Protein AF-A0A7S1JI11-F1 (afdb_monomer)

Secondary structure (DSSP, 8-state):
------TTHHHH--HHHHHHHHHHHHHTT---HHHHHHHHHHHHSTTGGGG--HHHHHHHHHHHHHTT---HHHHHHHHHHHHHTTGGGG--HHHHHHHHHHHHHTT---HHHHHHHHHHHTSHHHHTS--HHHHHHHHHHHHHTT---HHHHHHHHHHHT--

Sequence (163 aa):
AAATLQPGMLSTFNSQNVANLAWAFATLGIQDGPLMAGLAHRTLQNEFLSTFTPQAVANTAWAFATLGVRDDALMSGIAAHVTQGKQLANFDYQTISNLAWAFAKLGIRHDALMKGIARQAVQPELLHTFYPQTVSMIAWSYATLGLRSFVLMDALAWQTLQE

Nearest PDB structures (foldseek):
  8fni-assembly1_6  TM=8.491E-01  e=1.404E-05  Trypanosoma brucei
  8fni-assembly1_9  TM=7.987E-01  e=3.550E-03  Trypanosoma brucei
  8gzu-assembly1_TF  TM=6.386E-01  e=1.121E-03  Tetrahymena thermophila SB210

Structure (mmCIF, N/CA/C/O backbone):
data_AF-A0A7S1JI11-F1
#
_entry.id   AF-A0A7S1JI11-F1
#
loop_
_atom_site.group_PDB
_atom_site.id
_atom_site.type_symbol
_atom_site.label_atom_id
_atom_site.label_alt_id
_atom_site.label_comp_id
_atom_site.label_asym_id
_atom_site.label_entity_id
_atom_site.label_seq_id
_atom_site.pdbx_PDB_ins_code
_atom_site.Cartn_x
_atom_site.Cartn_y
_atom_site.Cartn_z
_atom_site.occupancy
_atom_site.B_iso_or_equiv
_atom_site.auth_seq_id
_atom_site.auth_comp_id
_atom_site.auth_asym_id
_atom_site.auth_atom_id
_atom_site.pdbx_PDB_model_num
ATOM 1 N N . ALA A 1 1 ? -15.639 -7.270 27.426 1.00 35.41 1 ALA A N 1
ATOM 2 C CA . ALA A 1 1 ? -15.715 -5.803 27.542 1.00 35.41 1 ALA A CA 1
ATOM 3 C C . ALA A 1 1 ? -14.920 -5.217 26.386 1.00 35.41 1 ALA A C 1
ATOM 5 O O . ALA A 1 1 ? -13.700 -5.290 26.412 1.00 35.41 1 ALA A O 1
ATOM 6 N N . ALA A 1 2 ? -15.602 -4.777 25.326 1.00 36.22 2 ALA A N 1
ATOM 7 C CA . ALA A 1 2 ? -14.952 -4.084 24.220 1.00 36.22 2 ALA A CA 1
ATOM 8 C C . ALA A 1 2 ? -14.490 -2.725 24.751 1.00 36.22 2 ALA A C 1
ATOM 10 O O . ALA A 1 2 ? -15.304 -1.968 25.279 1.00 36.22 2 ALA A O 1
ATOM 11 N N . ALA A 1 3 ? -13.186 -2.466 24.708 1.00 40.56 3 ALA A N 1
ATOM 12 C CA . ALA A 1 3 ? -12.632 -1.178 25.078 1.00 40.56 3 ALA A CA 1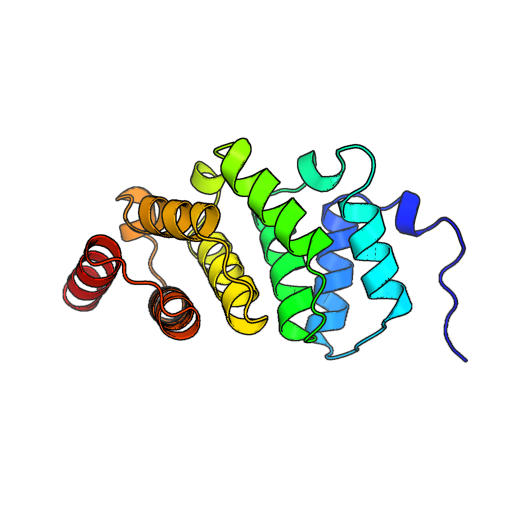
ATOM 13 C C . ALA A 1 3 ? -13.091 -0.159 24.032 1.00 40.56 3 ALA A C 1
ATOM 15 O O . ALA A 1 3 ? -12.489 -0.016 22.973 1.00 40.56 3 ALA A O 1
ATOM 16 N N . THR A 1 4 ? -14.206 0.510 24.310 1.00 42.97 4 THR A N 1
ATOM 17 C CA . THR A 1 4 ? -14.665 1.648 23.526 1.00 42.97 4 THR A CA 1
ATOM 18 C C . THR A 1 4 ? -13.577 2.711 23.614 1.00 42.97 4 THR A C 1
ATOM 20 O O . THR A 1 4 ? -13.367 3.306 24.672 1.00 42.97 4 THR A O 1
ATOM 23 N N . LEU A 1 5 ? -12.839 2.907 22.520 1.00 51.31 5 LEU A N 1
ATOM 24 C CA . LEU A 1 5 ? -11.924 4.033 22.357 1.00 51.31 5 LEU A CA 1
ATOM 25 C C . LEU A 1 5 ? -12.670 5.303 22.782 1.00 51.31 5 LEU A C 1
ATOM 27 O O . LEU A 1 5 ? -13.796 5.528 22.334 1.00 51.31 5 LEU A O 1
ATOM 31 N N . GLN A 1 6 ? -12.078 6.111 23.667 1.00 50.09 6 GLN A N 1
ATOM 32 C CA . GLN A 1 6 ? -12.673 7.392 24.049 1.00 50.09 6 GLN A CA 1
ATOM 33 C C . GLN A 1 6 ? -13.016 8.178 22.770 1.00 50.09 6 GLN A C 1
ATOM 35 O O . GLN A 1 6 ? -12.125 8.347 21.923 1.00 50.09 6 GLN A O 1
ATOM 40 N N . PRO A 1 7 ? -14.268 8.652 22.600 1.00 53.28 7 PRO A N 1
ATOM 41 C CA . PRO A 1 7 ? -14.630 9.471 21.453 1.00 53.28 7 PRO A CA 1
ATOM 42 C C . PRO A 1 7 ? -13.722 10.708 21.439 1.00 53.28 7 PRO A C 1
ATOM 44 O O . PRO A 1 7 ? -13.815 11.554 22.323 1.00 53.28 7 PRO A O 1
ATOM 47 N N . GLY A 1 8 ? -12.790 10.773 20.483 1.00 71.06 8 GLY A N 1
ATOM 48 C CA . GLY A 1 8 ? -11.865 11.901 20.315 1.00 71.06 8 GLY A CA 1
ATOM 49 C C . GLY A 1 8 ? -10.366 11.584 20.401 1.00 71.06 8 GLY A C 1
ATOM 50 O O . GLY A 1 8 ? -9.565 12.408 19.966 1.00 71.06 8 GLY A O 1
ATOM 51 N N . MET A 1 9 ? -9.937 10.405 20.871 1.00 82.50 9 MET A N 1
ATOM 52 C CA . MET A 1 9 ? -8.491 10.108 20.903 1.00 82.50 9 MET A CA 1
ATOM 53 C C . MET A 1 9 ? -7.904 9.946 19.489 1.00 82.50 9 MET A C 1
ATOM 55 O O . MET A 1 9 ? -6.843 10.481 19.195 1.00 82.50 9 MET A O 1
ATOM 59 N N . LEU A 1 10 ? -8.622 9.297 18.566 1.00 86.38 10 LEU A N 1
ATOM 60 C CA . LEU A 1 10 ? -8.157 9.151 17.177 1.00 86.38 10 LEU A CA 1
ATOM 61 C C . LEU A 1 10 ? -7.975 10.497 16.454 1.00 86.38 10 LEU A C 1
ATOM 63 O O . LEU A 1 10 ? -7.129 10.606 15.571 1.00 86.38 10 LEU A O 1
ATOM 67 N N . SER A 1 11 ? -8.724 11.541 16.828 1.00 86.38 11 SER A N 1
ATOM 68 C CA . SER A 1 11 ? -8.562 12.872 16.226 1.00 86.38 11 SER A CA 1
ATOM 69 C C . SER A 1 11 ? -7.298 13.606 16.674 1.00 86.38 11 SER A C 1
ATOM 71 O O . SER A 1 11 ? -6.882 14.536 15.985 1.00 86.38 11 SER A O 1
ATOM 73 N N . THR A 1 12 ? -6.667 13.201 17.781 1.00 88.69 12 THR A N 1
ATOM 74 C CA . THR A 1 12 ? -5.399 13.795 18.241 1.00 88.69 12 THR A CA 1
ATOM 75 C C . THR A 1 12 ? -4.174 13.095 17.660 1.00 88.69 12 THR A C 1
ATOM 77 O O . THR A 1 12 ? -3.061 13.603 17.782 1.00 88.69 12 THR A O 1
ATOM 80 N N . PHE A 1 13 ? -4.359 11.946 17.006 1.00 92.44 13 PHE A N 1
ATOM 81 C CA . PHE A 1 13 ? -3.263 11.179 16.432 1.00 92.44 13 PHE A CA 1
ATOM 82 C C . PHE A 1 13 ? -2.656 11.913 15.237 1.00 92.44 13 PHE A C 1
ATOM 84 O O . PHE A 1 13 ? -3.375 12.421 14.367 1.00 92.44 13 PHE A O 1
ATOM 91 N N . ASN A 1 14 ? -1.322 11.916 15.187 1.00 94.62 14 ASN A N 1
ATOM 92 C CA . ASN A 1 14 ? -0.567 12.252 13.984 1.00 94.62 14 ASN A CA 1
ATOM 93 C C . ASN A 1 14 ? -0.430 11.022 13.061 1.00 94.62 14 ASN A C 1
ATOM 95 O O . ASN A 1 14 ? -0.851 9.913 13.407 1.00 94.62 14 ASN A O 1
ATOM 99 N N . SER A 1 15 ? 0.133 11.222 11.869 1.00 95.06 15 SER A N 1
ATOM 100 C CA . SER A 1 15 ? 0.283 10.176 10.850 1.00 95.06 15 SER A CA 1
ATOM 101 C C . SER A 1 15 ? 1.066 8.959 11.352 1.00 95.06 15 SER A C 1
ATOM 103 O O . SER A 1 15 ? 0.655 7.818 11.135 1.00 95.06 15 SER A O 1
ATOM 105 N N . GLN A 1 16 ? 2.145 9.189 12.105 1.00 95.25 16 GLN A N 1
ATOM 106 C CA . GLN A 1 16 ? 2.942 8.120 12.706 1.00 95.25 16 GLN A CA 1
ATOM 107 C C . GLN A 1 16 ? 2.145 7.326 13.749 1.00 95.25 16 GLN A C 1
ATOM 109 O O . GLN A 1 16 ? 2.262 6.104 13.800 1.00 95.25 16 GLN A O 1
ATOM 114 N N . ASN A 1 17 ? 1.326 7.987 14.575 1.00 96.12 17 ASN A N 1
ATOM 115 C CA . ASN A 1 17 ? 0.493 7.303 15.565 1.00 96.12 17 ASN A CA 1
ATOM 116 C C . ASN A 1 17 ? -0.537 6.388 14.892 1.00 96.12 17 ASN A C 1
ATOM 118 O O . ASN A 1 17 ? -0.717 5.259 15.341 1.00 96.12 17 ASN A O 1
ATOM 122 N N . VAL A 1 18 ? -1.171 6.845 13.804 1.00 96.56 18 VAL A N 1
ATOM 123 C CA . VAL A 1 18 ? -2.109 6.025 13.016 1.00 96.56 18 VAL A CA 1
ATOM 124 C C . VAL A 1 18 ? -1.404 4.802 12.435 1.00 96.56 18 VAL A C 1
ATOM 126 O O . VAL A 1 18 ? -1.856 3.679 12.658 1.00 96.56 18 VAL A O 1
ATOM 129 N N . ALA A 1 19 ? -0.271 5.004 11.756 1.00 97.31 19 ALA A N 1
ATOM 130 C CA . ALA A 1 19 ? 0.480 3.914 11.141 1.00 97.31 19 ALA A CA 1
ATOM 131 C C . ALA A 1 19 ? 0.991 2.901 12.179 1.00 97.31 19 ALA A C 1
ATOM 133 O O . ALA A 1 19 ? 0.859 1.696 11.977 1.00 97.31 19 ALA A O 1
ATOM 134 N N . ASN A 1 20 ? 1.527 3.371 13.310 1.00 97.62 20 ASN A N 1
ATOM 135 C CA . ASN A 1 20 ? 2.032 2.500 14.372 1.00 97.62 20 ASN A CA 1
ATOM 136 C C . ASN A 1 20 ? 0.915 1.713 15.055 1.00 97.62 20 ASN A C 1
ATOM 138 O O . ASN A 1 20 ? 1.112 0.540 15.364 1.00 97.62 20 ASN A O 1
ATOM 142 N N . LEU A 1 21 ? -0.247 2.332 15.290 1.00 97.12 21 LEU A N 1
ATOM 143 C CA . LEU A 1 21 ? -1.372 1.633 15.902 1.00 97.12 21 LEU A CA 1
ATOM 144 C C . LEU A 1 21 ? -1.916 0.551 14.963 1.00 97.12 21 LEU A C 1
ATOM 146 O O . LEU A 1 21 ? -2.086 -0.587 15.393 1.00 97.12 21 LEU A O 1
ATOM 150 N N . ALA A 1 22 ? -2.107 0.873 13.679 1.00 97.56 22 ALA A N 1
ATOM 151 C CA . ALA A 1 22 ? -2.506 -0.108 12.672 1.00 97.56 22 ALA A CA 1
ATOM 152 C C . ALA A 1 22 ? -1.497 -1.267 12.597 1.00 97.56 22 ALA A C 1
ATOM 154 O O . ALA A 1 22 ? -1.876 -2.436 12.665 1.00 97.56 22 ALA A O 1
ATOM 155 N N . TRP A 1 23 ? -0.202 -0.942 12.522 1.00 97.56 23 TRP A N 1
ATOM 156 C CA . TRP A 1 23 ? 0.876 -1.926 12.481 1.00 97.56 23 TRP A CA 1
ATOM 157 C C . TRP A 1 23 ? 0.890 -2.824 13.720 1.00 97.56 23 TRP A C 1
ATOM 159 O O . TRP A 1 23 ? 1.011 -4.035 13.581 1.00 97.56 23 TRP A O 1
ATOM 169 N N . ALA A 1 24 ? 0.719 -2.273 14.924 1.00 98.12 24 ALA A N 1
ATOM 170 C CA . ALA A 1 24 ? 0.726 -3.056 16.158 1.00 98.12 24 ALA A CA 1
ATOM 171 C C . ALA A 1 24 ? -0.412 -4.089 16.190 1.00 98.12 24 ALA A C 1
ATOM 173 O O . ALA A 1 24 ? -0.177 -5.254 16.507 1.00 98.12 24 ALA A O 1
ATOM 174 N N . PHE A 1 25 ? -1.627 -3.687 15.807 1.00 98.06 25 PHE A N 1
ATOM 175 C CA . PHE A 1 25 ? -2.770 -4.601 15.722 1.00 98.06 25 PHE A CA 1
ATOM 176 C C . PHE A 1 25 ? -2.548 -5.684 14.664 1.00 98.06 25 PHE A C 1
ATOM 178 O O . PHE A 1 25 ? -2.802 -6.860 14.927 1.00 98.06 25 PHE A O 1
ATOM 185 N N . ALA A 1 26 ? -1.996 -5.311 13.507 1.00 98.00 26 ALA A N 1
ATOM 186 C CA . ALA A 1 26 ? -1.651 -6.254 12.451 1.00 98.00 26 ALA A CA 1
ATOM 187 C C . ALA A 1 26 ? -0.577 -7.262 12.874 1.00 98.00 26 ALA A C 1
ATOM 189 O O . ALA A 1 26 ? -0.754 -8.461 12.671 1.00 98.00 26 ALA A O 1
ATOM 190 N N . THR A 1 27 ? 0.496 -6.803 13.517 1.00 97.75 27 THR A N 1
ATOM 191 C CA . THR A 1 27 ? 1.581 -7.653 14.026 1.00 97.75 27 THR A CA 1
ATOM 192 C C . THR A 1 27 ? 1.089 -8.636 15.086 1.00 97.75 27 THR A C 1
ATOM 194 O O . THR A 1 27 ? 1.549 -9.773 15.130 1.00 97.75 27 THR A O 1
ATOM 197 N N . LEU A 1 28 ? 0.132 -8.225 15.920 1.00 97.94 28 LEU A N 1
ATOM 198 C CA . LEU A 1 28 ? -0.486 -9.094 16.923 1.00 97.94 28 LEU A CA 1
ATOM 199 C C . LEU A 1 28 ? -1.601 -9.988 16.353 1.00 97.94 28 LEU A C 1
ATOM 201 O O . LEU A 1 28 ? -2.126 -10.829 17.079 1.00 97.94 28 LEU A O 1
ATOM 205 N N . GLY A 1 29 ? -1.987 -9.814 15.084 1.00 96.88 29 GLY A N 1
ATOM 206 C CA . GLY A 1 29 ? -3.101 -10.542 14.468 1.00 96.88 29 GLY A CA 1
ATOM 207 C C . GLY A 1 29 ? -4.464 -10.212 15.084 1.00 96.88 29 GLY A C 1
ATOM 208 O O . GLY A 1 29 ? -5.392 -11.016 14.998 1.00 96.88 29 GLY A O 1
ATOM 209 N N . ILE A 1 30 ? -4.594 -9.052 15.733 1.00 96.94 30 ILE A N 1
ATOM 210 C CA . ILE A 1 30 ? -5.829 -8.629 16.393 1.00 96.94 30 ILE A CA 1
ATOM 211 C C . ILE A 1 30 ? -6.637 -7.795 15.405 1.00 96.94 30 ILE A C 1
ATOM 213 O O . ILE A 1 30 ? -6.303 -6.647 15.115 1.00 96.94 30 ILE A O 1
ATOM 217 N N . GLN A 1 31 ? -7.730 -8.367 14.909 1.00 94.56 31 GLN A N 1
ATOM 218 C CA . GLN A 1 31 ? -8.658 -7.656 14.042 1.00 94.56 31 GLN A CA 1
ATOM 219 C C . GLN A 1 31 ? -9.755 -6.973 14.873 1.00 94.56 31 GLN A C 1
ATOM 221 O O . GLN A 1 31 ? -10.719 -7.611 15.293 1.00 94.56 31 GLN A O 1
ATOM 226 N N . ASP A 1 32 ? -9.626 -5.660 15.074 1.00 95.00 32 ASP A N 1
ATOM 227 C CA . ASP A 1 32 ? -10.656 -4.814 15.692 1.00 95.00 32 ASP A CA 1
ATOM 228 C C . ASP A 1 32 ? -11.345 -3.956 14.618 1.00 95.00 32 ASP A C 1
ATOM 230 O O . ASP A 1 32 ? -10.812 -2.947 14.157 1.00 95.00 32 ASP A O 1
ATOM 234 N N . GLY A 1 33 ? -12.527 -4.392 14.170 1.00 93.81 33 GLY A N 1
ATOM 235 C CA . GLY A 1 33 ? -13.274 -3.736 13.089 1.00 93.81 33 GLY A CA 1
ATOM 236 C C . GLY A 1 33 ? -13.553 -2.244 13.336 1.00 93.81 33 GLY A C 1
ATOM 237 O O . GLY A 1 33 ? -13.216 -1.430 12.473 1.00 93.81 33 GLY A O 1
ATOM 238 N N . PRO A 1 34 ? -14.135 -1.856 14.489 1.00 94.12 34 PRO A N 1
ATOM 239 C CA . PRO A 1 34 ? -14.362 -0.453 14.835 1.00 94.12 34 PRO A CA 1
ATOM 240 C C . PRO A 1 34 ? -13.093 0.406 14.834 1.00 94.12 34 PRO A C 1
ATOM 242 O O . PRO A 1 34 ? -13.117 1.518 14.303 1.00 94.12 34 PRO A O 1
ATOM 245 N N . LEU A 1 35 ? -11.981 -0.096 15.381 1.00 94.44 35 LEU A N 1
ATOM 246 C CA . LEU A 1 35 ? -10.706 0.618 15.348 1.00 94.44 35 LEU A CA 1
ATOM 247 C C . LEU A 1 35 ? -10.214 0.808 13.911 1.00 94.44 35 LEU A C 1
ATOM 249 O O . LEU A 1 35 ? -9.857 1.925 13.539 1.00 94.44 35 LEU A O 1
ATOM 253 N N . MET A 1 36 ? -10.210 -0.252 13.100 1.00 96.69 36 MET A N 1
ATOM 254 C CA . MET A 1 36 ? -9.734 -0.182 11.715 1.00 96.69 36 MET A CA 1
ATOM 255 C C . MET A 1 36 ? -10.576 0.793 10.884 1.00 96.69 36 MET A C 1
ATOM 257 O O . MET A 1 36 ? -10.016 1.620 10.165 1.00 96.69 36 MET A O 1
ATOM 261 N N . ALA A 1 37 ? -11.901 0.788 11.055 1.00 95.56 37 ALA A N 1
ATOM 262 C CA . ALA A 1 37 ? -12.787 1.771 10.432 1.00 95.56 37 ALA A CA 1
ATOM 263 C C . ALA A 1 37 ? -12.474 3.207 10.899 1.00 95.56 37 ALA A C 1
ATOM 265 O O . ALA A 1 37 ? -12.432 4.134 10.089 1.00 95.56 37 ALA A O 1
ATOM 266 N N . GLY A 1 38 ? -12.196 3.399 12.192 1.00 95.25 38 GLY A N 1
ATOM 267 C CA . GLY A 1 38 ? -11.786 4.691 12.745 1.00 95.25 38 GLY A CA 1
ATOM 268 C C . GLY A 1 38 ? -10.451 5.195 12.186 1.00 95.25 38 GLY A C 1
ATOM 269 O O . GLY A 1 38 ? -10.330 6.376 11.856 1.00 95.25 38 GLY A O 1
ATOM 270 N N . LEU A 1 39 ? -9.461 4.311 12.031 1.00 96.31 39 LEU A N 1
ATOM 271 C CA . LEU A 1 39 ? -8.157 4.632 11.442 1.00 96.31 39 LEU A CA 1
ATOM 272 C C . LEU A 1 39 ? -8.279 4.966 9.952 1.00 96.31 39 LEU A C 1
ATOM 274 O O . LEU A 1 39 ? -7.688 5.951 9.505 1.00 96.31 39 LEU A O 1
ATOM 278 N N . ALA A 1 40 ? -9.081 4.204 9.201 1.00 97.12 40 ALA A N 1
ATOM 279 C CA . ALA A 1 40 ? -9.369 4.481 7.796 1.00 97.12 40 ALA A CA 1
ATOM 280 C C . ALA A 1 40 ? -10.035 5.853 7.637 1.00 97.12 40 ALA A C 1
ATOM 282 O O . ALA A 1 40 ? -9.554 6.700 6.881 1.00 97.12 40 ALA A O 1
ATOM 283 N N . HIS A 1 41 ? -11.082 6.114 8.426 1.00 95.31 41 HIS A N 1
ATOM 284 C CA . HIS A 1 41 ? -11.779 7.394 8.421 1.00 95.31 41 HIS A CA 1
ATOM 285 C C . HIS A 1 41 ? -10.832 8.551 8.749 1.00 95.31 41 HIS A C 1
ATOM 287 O O . HIS A 1 41 ? -10.765 9.515 7.991 1.00 95.31 41 HIS A O 1
ATOM 293 N N . ARG A 1 42 ? -10.045 8.440 9.828 1.00 94.06 42 ARG A N 1
ATOM 294 C CA . ARG A 1 42 ? -9.068 9.466 10.215 1.00 94.06 42 ARG A CA 1
ATOM 295 C C . ARG A 1 42 ? -8.043 9.726 9.113 1.00 94.06 42 ARG A C 1
ATOM 297 O O . ARG A 1 42 ? -7.734 10.882 8.846 1.00 94.06 42 ARG A O 1
ATOM 304 N N . THR A 1 43 ? -7.544 8.673 8.466 1.00 96.50 43 THR A N 1
ATOM 305 C CA . THR A 1 43 ? -6.559 8.779 7.377 1.00 96.50 43 THR A CA 1
ATOM 306 C C . THR A 1 43 ? -7.082 9.616 6.208 1.00 96.50 43 THR A C 1
ATOM 308 O O . THR A 1 43 ? -6.337 10.405 5.634 1.00 96.50 43 THR A O 1
ATOM 311 N N . LEU A 1 44 ? -8.370 9.488 5.882 1.00 96.00 44 LEU A N 1
ATOM 312 C CA . LEU A 1 44 ? -8.993 10.155 4.736 1.00 96.00 44 LEU A CA 1
ATOM 313 C C . LEU A 1 44 ? -9.537 11.567 5.032 1.00 96.00 44 LEU A C 1
ATOM 315 O O . LEU A 1 44 ? -9.969 12.257 4.111 1.00 96.00 44 LEU A O 1
ATOM 319 N N . GLN A 1 45 ? -9.540 12.018 6.288 1.00 94.00 45 GLN A N 1
ATOM 320 C CA . GLN A 1 45 ? -10.079 13.330 6.667 1.00 94.00 45 GLN A CA 1
ATOM 321 C C . GLN A 1 45 ? -9.129 14.482 6.327 1.00 94.00 45 GLN A C 1
ATOM 323 O O . GLN A 1 45 ? -7.943 14.380 6.603 1.00 94.00 45 GLN A O 1
ATOM 328 N N . ASN A 1 46 ? -9.660 15.620 5.861 1.00 88.50 46 ASN A N 1
ATOM 329 C CA . ASN A 1 46 ? -8.980 16.930 5.820 1.00 88.50 46 ASN A CA 1
ATOM 330 C C . ASN A 1 46 ? -7.528 16.892 5.309 1.00 88.50 46 ASN A C 1
ATOM 332 O O . ASN A 1 46 ? -6.638 17.461 5.937 1.00 88.50 46 ASN A O 1
ATOM 336 N N . GLU A 1 47 ? -7.284 16.168 4.215 1.00 89.12 47 GLU A N 1
ATOM 337 C CA . GLU A 1 47 ? -5.944 15.996 3.634 1.00 89.12 47 GLU A CA 1
ATOM 338 C C . GLU A 1 47 ? -4.911 15.384 4.598 1.00 89.12 47 GLU A C 1
ATOM 340 O O . GLU A 1 47 ? -3.714 15.461 4.347 1.00 89.12 47 GLU A O 1
ATOM 345 N N . PHE A 1 48 ? -5.331 14.736 5.687 1.00 94.44 48 PHE A N 1
ATOM 346 C CA . PHE A 1 48 ? -4.448 14.211 6.729 1.00 94.44 48 PHE A CA 1
ATOM 347 C C . PHE A 1 48 ? -3.432 13.202 6.187 1.00 94.44 48 PHE A C 1
ATOM 349 O O . PHE A 1 48 ? -2.277 13.202 6.615 1.00 94.44 48 PHE A O 1
ATOM 356 N N . LEU A 1 49 ? -3.813 12.418 5.175 1.00 94.00 49 LEU A N 1
ATOM 357 C CA . LEU A 1 49 ? -2.909 11.540 4.432 1.00 94.00 49 LEU A CA 1
ATOM 358 C C . LEU A 1 49 ? -1.693 12.278 3.835 1.00 94.00 49 LEU A C 1
ATOM 360 O O . LEU A 1 49 ? -0.628 11.684 3.724 1.00 94.00 49 LEU A O 1
ATOM 364 N N . SER A 1 50 ? -1.794 13.576 3.524 1.00 93.44 50 SER A N 1
ATOM 365 C CA . SER A 1 50 ? -0.659 14.385 3.045 1.00 93.44 50 SER A CA 1
ATOM 366 C C . SER A 1 50 ? 0.469 14.550 4.067 1.00 93.44 50 SER A C 1
ATOM 368 O O . SER A 1 50 ? 1.600 14.842 3.691 1.00 93.44 50 SER A O 1
ATOM 370 N N . THR A 1 51 ? 0.175 14.322 5.349 1.00 94.56 51 THR A N 1
ATOM 371 C CA . THR A 1 51 ? 1.147 14.390 6.450 1.00 94.56 51 THR A CA 1
ATOM 372 C C . THR A 1 51 ? 1.886 13.068 6.679 1.00 94.56 51 THR A C 1
ATOM 374 O O . THR A 1 51 ? 2.707 12.961 7.595 1.00 94.56 51 THR A O 1
ATOM 377 N N . PHE A 1 52 ? 1.571 12.027 5.903 1.00 95.75 52 PHE A N 1
ATOM 378 C CA . PHE A 1 52 ? 2.197 10.721 6.048 1.00 95.75 52 PHE A CA 1
ATOM 379 C C . PHE A 1 52 ? 3.559 10.706 5.362 1.00 95.75 52 PHE A C 1
ATOM 381 O O . PHE A 1 52 ? 3.729 11.176 4.240 1.00 95.75 52 PHE A O 1
ATOM 388 N N . THR A 1 53 ? 4.534 10.102 6.035 1.00 95.31 53 THR A N 1
ATOM 389 C CA . THR A 1 53 ? 5.776 9.690 5.384 1.00 95.31 53 THR A CA 1
ATOM 390 C C . THR A 1 53 ? 5.505 8.489 4.467 1.00 95.31 53 THR A C 1
ATOM 392 O O . THR A 1 53 ? 4.542 7.750 4.700 1.00 95.31 53 THR A O 1
ATOM 395 N N . PRO A 1 54 ? 6.371 8.218 3.473 1.00 94.44 54 PRO A N 1
ATOM 396 C CA . PRO A 1 54 ? 6.294 7.008 2.653 1.00 94.44 54 PRO A CA 1
ATOM 397 C C . PRO A 1 54 ? 6.095 5.726 3.471 1.00 94.44 54 PRO A C 1
ATOM 399 O O . PRO A 1 54 ? 5.193 4.930 3.202 1.00 94.44 54 PRO A O 1
ATOM 402 N N . GLN A 1 55 ? 6.882 5.576 4.538 1.00 94.19 55 GLN A N 1
ATOM 403 C CA . GLN A 1 55 ? 6.803 4.439 5.446 1.00 94.19 55 GLN A CA 1
ATOM 404 C C . GLN A 1 55 ? 5.452 4.370 6.169 1.00 94.19 55 GLN A C 1
ATOM 406 O O . GLN A 1 55 ? 4.875 3.291 6.275 1.00 94.19 55 GLN A O 1
ATOM 411 N N . ALA A 1 56 ? 4.911 5.500 6.642 1.00 96.56 56 ALA A N 1
ATOM 412 C CA . ALA A 1 56 ? 3.601 5.527 7.291 1.00 96.56 56 ALA A CA 1
ATOM 413 C C . ALA A 1 56 ? 2.480 5.109 6.322 1.00 96.56 56 ALA A C 1
ATOM 415 O O . ALA A 1 56 ? 1.580 4.362 6.715 1.00 96.56 56 ALA A O 1
ATOM 416 N N . VAL A 1 57 ? 2.552 5.531 5.053 1.00 96.88 57 VAL A N 1
ATOM 417 C CA . VAL A 1 57 ? 1.610 5.105 4.003 1.00 96.88 57 VAL A CA 1
ATOM 418 C C . VAL A 1 57 ? 1.682 3.591 3.799 1.00 96.88 57 VAL A C 1
ATOM 420 O O . VAL A 1 57 ? 0.658 2.909 3.870 1.00 96.88 57 VAL A O 1
ATOM 423 N N . ALA A 1 58 ? 2.885 3.051 3.585 1.00 96.06 58 ALA A N 1
ATOM 424 C CA . ALA A 1 58 ? 3.061 1.622 3.345 1.00 96.06 58 ALA A CA 1
ATOM 425 C C . ALA A 1 58 ? 2.689 0.770 4.562 1.00 96.06 58 ALA A C 1
ATOM 427 O O . ALA A 1 58 ? 2.019 -0.242 4.392 1.00 96.06 58 ALA A O 1
ATOM 428 N N . ASN A 1 59 ? 3.051 1.188 5.778 1.00 97.19 59 ASN A N 1
ATOM 429 C CA . ASN A 1 59 ? 2.686 0.479 7.006 1.00 97.19 59 ASN A CA 1
ATOM 430 C C . ASN A 1 59 ? 1.172 0.450 7.216 1.00 97.19 59 ASN A C 1
ATOM 432 O O . ASN A 1 59 ? 0.639 -0.574 7.635 1.00 97.19 59 ASN A O 1
ATOM 436 N N . THR A 1 60 ? 0.475 1.541 6.889 1.00 98.06 60 THR A N 1
ATOM 437 C CA . THR A 1 60 ? -0.990 1.585 6.966 1.00 98.06 60 THR A CA 1
ATOM 438 C C . THR A 1 60 ? -1.606 0.609 5.964 1.00 98.06 60 THR A C 1
ATOM 440 O O . THR A 1 60 ? -2.388 -0.249 6.361 1.00 98.06 60 THR A O 1
ATOM 443 N N . ALA A 1 61 ? -1.203 0.652 4.689 1.00 98.31 61 ALA A N 1
ATOM 444 C CA . ALA A 1 61 ? -1.690 -0.296 3.681 1.00 98.31 61 ALA A CA 1
ATOM 445 C C . ALA A 1 61 ? -1.373 -1.757 4.053 1.00 98.31 61 ALA A C 1
ATOM 447 O O . ALA A 1 61 ? -2.238 -2.631 3.973 1.00 98.31 61 ALA A O 1
ATOM 448 N N . TRP A 1 62 ? -0.142 -2.016 4.502 1.00 98.19 62 TRP A N 1
ATOM 449 C CA . TRP A 1 62 ? 0.317 -3.332 4.934 1.00 98.19 62 TRP A CA 1
ATOM 450 C C . TRP A 1 62 ? -0.503 -3.852 6.113 1.00 98.19 62 TRP A C 1
ATOM 452 O O . TRP A 1 62 ? -0.941 -4.994 6.077 1.00 98.19 62 TRP A O 1
ATOM 462 N N . ALA A 1 63 ? -0.781 -3.024 7.121 1.00 98.56 63 ALA A N 1
ATOM 463 C CA . ALA A 1 63 ? -1.554 -3.431 8.289 1.00 98.56 63 ALA A CA 1
ATOM 464 C C . ALA A 1 63 ? -2.977 -3.880 7.922 1.00 98.56 63 ALA A C 1
ATOM 466 O O . ALA A 1 63 ? -3.428 -4.938 8.366 1.00 98.56 63 ALA A O 1
ATOM 467 N N . PHE A 1 64 ? -3.661 -3.114 7.066 1.00 98.62 64 PHE A N 1
ATOM 468 C CA . PHE A 1 64 ? -4.989 -3.474 6.562 1.00 98.62 64 PHE A CA 1
ATOM 469 C C . PHE A 1 64 ? -4.949 -4.786 5.770 1.00 98.62 64 PHE A C 1
ATOM 471 O O . PHE A 1 64 ? -5.771 -5.674 6.000 1.00 98.62 64 PHE A O 1
ATOM 478 N N . ALA A 1 65 ? -3.952 -4.956 4.899 1.00 98.44 65 ALA A N 1
ATOM 479 C CA . ALA A 1 65 ? -3.771 -6.180 4.127 1.00 98.44 65 ALA A CA 1
ATOM 480 C C . ALA A 1 65 ? -3.437 -7.409 4.990 1.00 98.44 65 ALA A C 1
ATOM 482 O O . ALA A 1 65 ? -3.982 -8.490 4.757 1.00 98.44 65 ALA A O 1
ATOM 483 N N . THR A 1 66 ? -2.582 -7.249 6.000 1.00 98.38 66 THR A N 1
ATOM 484 C CA . THR A 1 66 ? -2.184 -8.307 6.939 1.00 98.38 66 THR A CA 1
ATOM 485 C C . THR A 1 66 ? -3.367 -8.801 7.763 1.00 98.38 66 THR A C 1
ATOM 487 O O . THR A 1 66 ? -3.538 -10.008 7.912 1.00 98.38 66 THR A O 1
ATOM 490 N N . LEU A 1 67 ? -4.225 -7.892 8.233 1.00 98.12 67 LEU A N 1
ATOM 491 C CA . LEU A 1 67 ? -5.453 -8.241 8.954 1.00 98.12 67 LEU A CA 1
ATOM 492 C C . LEU A 1 67 ? -6.596 -8.702 8.035 1.00 98.12 67 LEU A C 1
ATOM 494 O O . LEU A 1 67 ? -7.672 -9.028 8.524 1.00 98.12 67 LEU A O 1
ATOM 498 N N . GLY A 1 68 ? -6.409 -8.697 6.710 1.00 97.56 68 GLY A N 1
ATOM 499 C CA . GLY A 1 68 ? -7.470 -9.026 5.755 1.00 97.56 68 GLY A CA 1
ATOM 500 C C . GLY A 1 68 ? -8.625 -8.018 5.741 1.00 97.56 68 GLY A C 1
ATOM 501 O O . GLY A 1 68 ? -9.717 -8.340 5.272 1.00 97.56 68 GLY A O 1
ATOM 502 N N . VAL A 1 69 ? -8.406 -6.799 6.242 1.00 97.75 69 VAL A N 1
ATOM 503 C CA . VAL A 1 69 ? -9.407 -5.729 6.243 1.00 97.75 69 VAL A CA 1
ATOM 504 C C . VAL A 1 69 ? -9.350 -5.002 4.908 1.00 97.75 69 VAL A C 1
ATOM 506 O O . VAL A 1 69 ? -8.497 -4.146 4.672 1.00 97.75 69 VAL A O 1
ATOM 509 N N . ARG A 1 70 ? -10.279 -5.347 4.017 1.00 97.25 70 ARG A N 1
ATOM 510 C CA . ARG A 1 70 ? -10.449 -4.657 2.739 1.00 97.25 70 ARG A CA 1
ATOM 511 C C . ARG A 1 70 ? -11.260 -3.373 2.933 1.00 97.25 70 ARG A C 1
ATOM 513 O O . ARG A 1 70 ? -12.461 -3.438 3.170 1.00 97.25 70 ARG A O 1
ATOM 520 N N . ASP A 1 71 ? -10.604 -2.226 2.773 1.00 97.75 71 ASP A N 1
ATOM 521 C CA . ASP A 1 71 ? -11.234 -0.902 2.724 1.00 97.75 71 ASP A CA 1
ATOM 522 C C . ASP A 1 71 ? -10.883 -0.220 1.390 1.00 97.75 71 ASP A C 1
ATOM 524 O O . ASP A 1 71 ? -9.794 0.329 1.212 1.00 97.75 71 ASP A O 1
ATOM 528 N N . ASP A 1 72 ? -11.786 -0.311 0.409 1.00 97.50 72 ASP A N 1
ATOM 529 C CA . ASP A 1 72 ? -11.545 0.204 -0.944 1.00 97.50 72 ASP A CA 1
ATOM 530 C C . ASP A 1 72 ? -11.354 1.734 -0.969 1.00 97.50 72 ASP A C 1
ATOM 532 O O . ASP A 1 72 ? -10.575 2.241 -1.780 1.00 97.50 72 ASP A O 1
ATOM 536 N N . ALA A 1 73 ? -12.003 2.477 -0.063 1.00 97.75 73 ALA A N 1
ATOM 537 C CA . ALA A 1 73 ? -11.880 3.932 0.009 1.00 97.75 73 ALA A CA 1
ATOM 538 C C . ALA A 1 73 ? -10.495 4.349 0.518 1.00 97.75 73 ALA A C 1
ATOM 540 O O . ALA A 1 73 ? -9.838 5.192 -0.098 1.00 97.75 73 ALA A O 1
ATOM 541 N N . LEU A 1 74 ? -10.017 3.716 1.594 1.00 98.25 74 LEU A N 1
ATOM 542 C CA . LEU A 1 74 ? -8.672 3.932 2.122 1.00 98.25 74 LEU A CA 1
ATOM 543 C C . LEU A 1 74 ? -7.613 3.583 1.078 1.00 98.25 74 LEU A C 1
ATOM 545 O O . LEU A 1 74 ? -6.715 4.383 0.812 1.00 98.25 74 LEU A O 1
ATOM 549 N N . MET A 1 75 ? -7.732 2.408 0.459 1.00 98.38 75 MET A N 1
ATOM 550 C CA . MET A 1 75 ? -6.753 1.929 -0.516 1.00 98.38 75 MET A CA 1
ATOM 551 C C . MET A 1 75 ? -6.738 2.806 -1.773 1.00 98.38 75 MET A C 1
ATOM 553 O O . MET A 1 75 ? -5.664 3.137 -2.277 1.00 98.38 75 MET A O 1
ATOM 557 N N . SER A 1 76 ? -7.900 3.269 -2.242 1.00 96.94 76 SER A N 1
ATOM 558 C CA . SER A 1 76 ? -7.975 4.251 -3.327 1.00 96.94 76 SER A CA 1
ATOM 559 C C . SER A 1 76 ? -7.360 5.597 -2.929 1.00 96.94 76 SER A C 1
ATOM 561 O O . SER A 1 76 ? -6.652 6.198 -3.735 1.00 96.94 76 SER A O 1
ATOM 563 N N . GLY A 1 77 ? -7.587 6.068 -1.698 1.00 96.62 77 GLY A N 1
ATOM 564 C CA . GLY A 1 77 ? -6.988 7.302 -1.179 1.00 96.62 77 GLY A CA 1
ATOM 565 C C . GLY A 1 77 ? -5.462 7.227 -1.113 1.00 96.62 77 GLY A C 1
ATOM 566 O O . GLY A 1 77 ? -4.777 8.126 -1.598 1.00 96.62 77 GLY A O 1
ATOM 567 N N . ILE A 1 78 ? -4.925 6.112 -0.608 1.00 97.00 78 ILE A N 1
ATOM 568 C CA . ILE A 1 78 ? -3.486 5.816 -0.600 1.00 97.00 78 ILE A CA 1
ATOM 569 C C . ILE A 1 78 ? -2.927 5.804 -2.025 1.00 97.00 78 ILE A C 1
ATOM 571 O O . ILE A 1 78 ? -1.927 6.466 -2.304 1.00 97.00 78 ILE A O 1
ATOM 575 N N . ALA A 1 79 ? -3.578 5.096 -2.949 1.00 96.44 79 ALA A N 1
ATOM 576 C CA . ALA A 1 79 ? -3.116 5.023 -4.329 1.00 96.44 79 ALA A CA 1
ATOM 577 C C . ALA A 1 79 ? -3.117 6.397 -5.014 1.00 96.44 79 ALA A C 1
ATOM 579 O O . ALA A 1 79 ? -2.149 6.750 -5.694 1.00 96.44 79 ALA A O 1
ATOM 580 N N . ALA A 1 80 ? -4.176 7.185 -4.818 1.00 94.06 80 ALA A N 1
ATOM 581 C CA . ALA A 1 80 ? -4.283 8.538 -5.349 1.00 94.06 80 ALA A CA 1
ATOM 582 C C . ALA A 1 80 ? -3.184 9.441 -4.780 1.00 94.06 80 ALA A C 1
ATOM 584 O O . ALA A 1 80 ? -2.469 10.077 -5.548 1.00 94.06 80 ALA A O 1
ATOM 585 N N . HIS A 1 81 ? -2.974 9.425 -3.463 1.00 93.50 81 HIS A N 1
ATOM 586 C CA . HIS A 1 81 ? -1.936 10.211 -2.800 1.00 93.50 81 HIS A CA 1
ATOM 587 C C . HIS A 1 81 ? -0.532 9.911 -3.352 1.00 93.50 81 HIS A C 1
ATOM 589 O O . HIS A 1 81 ? 0.207 10.820 -3.738 1.00 93.50 81 HIS A O 1
ATOM 595 N N . VAL A 1 82 ? -0.197 8.624 -3.473 1.00 93.00 82 VAL A N 1
ATOM 596 C CA . VAL A 1 82 ? 1.109 8.167 -3.966 1.00 93.00 82 VAL A CA 1
ATOM 597 C C . VAL A 1 82 ? 1.314 8.516 -5.446 1.00 93.00 82 VAL A C 1
ATOM 599 O O . VAL A 1 82 ? 2.404 8.937 -5.843 1.00 93.00 82 VAL A O 1
ATOM 602 N N . THR A 1 83 ? 0.275 8.370 -6.274 1.00 90.50 83 THR A N 1
ATOM 603 C CA . THR A 1 83 ? 0.375 8.588 -7.729 1.00 90.50 83 THR A CA 1
ATOM 604 C C . THR A 1 83 ? 0.303 10.060 -8.130 1.00 90.50 83 THR A C 1
ATOM 606 O O . THR A 1 83 ? 1.088 10.495 -8.972 1.00 90.50 83 THR A O 1
ATOM 609 N N . GLN A 1 84 ? -0.596 10.843 -7.532 1.00 82.88 84 GLN A N 1
ATOM 610 C CA . GLN A 1 84 ? -0.805 12.254 -7.872 1.00 82.88 84 GLN A CA 1
ATOM 611 C C . GLN A 1 84 ? 0.327 13.143 -7.355 1.00 82.88 84 GLN A C 1
ATOM 613 O O . GLN A 1 84 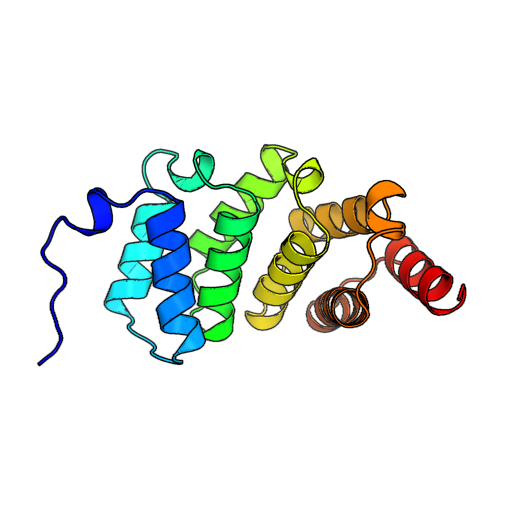? 0.767 14.047 -8.061 1.00 82.88 84 GLN A O 1
ATOM 618 N N . GLY A 1 85 ? 0.854 12.855 -6.162 1.00 69.25 85 GLY A N 1
ATOM 619 C CA . GLY A 1 85 ? 1.943 13.636 -5.577 1.00 69.25 85 GLY A CA 1
ATOM 620 C C . GLY A 1 85 ? 3.324 13.344 -6.171 1.00 69.25 85 GLY A C 1
ATOM 621 O O . GLY A 1 85 ? 4.302 13.919 -5.705 1.00 69.25 85 GLY A O 1
ATOM 622 N N . LYS A 1 86 ? 3.434 12.423 -7.147 1.00 71.31 86 LYS A N 1
ATOM 623 C CA . LYS A 1 86 ? 4.715 11.871 -7.640 1.00 71.31 86 LYS A CA 1
ATOM 624 C C . LYS A 1 86 ? 5.636 11.415 -6.496 1.00 71.31 86 LYS A C 1
ATOM 626 O O . LYS A 1 86 ? 6.857 11.434 -6.626 1.00 71.31 86 LYS A O 1
ATOM 631 N N . GLN A 1 87 ? 5.046 10.989 -5.378 1.00 78.81 87 GLN A N 1
ATOM 632 C CA . GLN A 1 87 ? 5.788 10.730 -4.148 1.00 78.81 87 GLN A CA 1
ATOM 633 C C . GLN A 1 87 ? 6.599 9.444 -4.201 1.00 78.81 87 GLN A C 1
ATOM 635 O O . GLN A 1 87 ? 7.492 9.283 -3.382 1.00 78.81 87 GLN A O 1
ATOM 640 N N . LEU A 1 88 ? 6.331 8.556 -5.165 1.00 83.56 88 LEU A N 1
ATOM 641 C CA . LEU A 1 88 ? 7.068 7.302 -5.342 1.00 83.56 88 LEU A CA 1
ATOM 642 C C . LEU A 1 88 ? 8.588 7.488 -5.402 1.00 83.56 88 LEU A C 1
ATOM 644 O O . LEU A 1 88 ? 9.300 6.594 -4.968 1.00 83.56 88 LEU A O 1
ATOM 648 N N . ALA A 1 89 ? 9.080 8.641 -5.865 1.00 84.00 89 ALA A N 1
ATOM 649 C CA . ALA A 1 89 ? 10.509 8.954 -5.852 1.00 84.00 89 ALA A CA 1
ATOM 650 C C . ALA A 1 89 ? 11.120 8.967 -4.434 1.00 84.00 89 ALA A C 1
ATOM 652 O O . ALA A 1 89 ? 12.309 8.717 -4.276 1.00 84.00 89 ALA A O 1
ATOM 653 N N . ASN A 1 90 ? 10.303 9.221 -3.408 1.00 86.69 90 ASN A N 1
ATOM 654 C CA . ASN A 1 90 ? 10.705 9.256 -2.001 1.00 86.69 90 ASN A CA 1
ATOM 655 C C . ASN A 1 90 ? 10.538 7.897 -1.303 1.00 86.69 90 ASN A C 1
ATOM 657 O O . ASN A 1 90 ? 10.794 7.791 -0.105 1.00 86.69 90 ASN A O 1
ATOM 661 N N . PHE A 1 91 ? 10.031 6.880 -2.004 1.00 88.62 91 PHE A N 1
ATOM 662 C CA . PHE A 1 91 ? 9.790 5.563 -1.431 1.00 88.62 91 PHE A CA 1
ATOM 663 C C . PHE A 1 91 ? 11.027 4.696 -1.652 1.00 88.62 91 PHE A C 1
ATOM 665 O O . PHE A 1 91 ? 11.489 4.531 -2.782 1.00 88.62 91 PHE A O 1
ATOM 672 N N . ASP A 1 92 ? 11.529 4.108 -0.570 1.00 88.00 92 ASP A N 1
ATOM 673 C CA . ASP A 1 92 ? 12.561 3.082 -0.652 1.00 88.00 92 ASP A CA 1
ATOM 674 C C . ASP A 1 92 ? 11.993 1.737 -1.144 1.00 88.00 92 ASP A C 1
ATOM 676 O O . ASP A 1 92 ? 10.780 1.549 -1.318 1.00 88.00 92 ASP A O 1
ATOM 680 N N . TYR A 1 93 ? 12.892 0.776 -1.364 1.00 85.94 93 TYR A N 1
ATOM 681 C CA . TYR A 1 93 ? 12.556 -0.520 -1.949 1.00 85.94 93 TYR A CA 1
ATOM 682 C C . TYR A 1 93 ? 11.601 -1.342 -1.057 1.00 85.94 93 TYR A C 1
ATOM 684 O O . TYR A 1 93 ? 10.674 -2.007 -1.534 1.00 85.94 93 TYR A O 1
ATOM 692 N N . GLN A 1 94 ? 11.769 -1.261 0.265 1.00 87.12 94 GLN A N 1
ATOM 693 C CA . GLN A 1 94 ? 10.883 -1.928 1.220 1.00 87.12 94 GLN A CA 1
ATOM 694 C C . GLN A 1 94 ? 9.478 -1.308 1.201 1.00 87.12 94 GLN A C 1
ATOM 696 O O . GLN A 1 94 ? 8.470 -2.011 1.221 1.00 87.12 94 GLN A O 1
ATOM 701 N N . THR A 1 95 ? 9.395 0.012 1.104 1.00 91.81 95 THR A N 1
ATOM 702 C CA . THR A 1 95 ? 8.137 0.750 1.129 1.00 91.81 95 THR A CA 1
ATOM 703 C C . THR A 1 95 ? 7.325 0.491 -0.143 1.00 91.81 95 THR A C 1
ATOM 705 O O . THR A 1 95 ? 6.133 0.185 -0.052 1.00 91.81 95 THR A O 1
ATOM 708 N N . ILE A 1 96 ? 7.947 0.532 -1.332 1.00 92.12 96 ILE A N 1
ATOM 709 C CA . ILE A 1 96 ? 7.239 0.236 -2.595 1.00 92.12 96 ILE A CA 1
ATOM 710 C C . ILE A 1 96 ? 6.752 -1.214 -2.665 1.00 92.12 96 ILE A C 1
ATOM 712 O O . ILE A 1 96 ? 5.670 -1.480 -3.190 1.00 92.12 96 ILE A O 1
ATOM 716 N N . SER A 1 97 ? 7.521 -2.157 -2.123 1.00 92.44 97 SER A N 1
ATOM 717 C CA . SER A 1 97 ? 7.151 -3.569 -2.147 1.00 92.44 97 SER A CA 1
ATOM 718 C C . SER A 1 97 ? 6.037 -3.888 -1.162 1.00 92.44 97 SER A C 1
ATOM 720 O O . SER A 1 97 ? 5.110 -4.604 -1.532 1.00 92.44 97 SER A O 1
ATOM 722 N N . ASN A 1 98 ? 6.073 -3.323 0.049 1.00 95.06 98 ASN A N 1
ATOM 723 C CA . ASN A 1 98 ? 4.983 -3.442 1.016 1.00 95.06 98 ASN A CA 1
ATOM 724 C C . ASN A 1 98 ? 3.682 -2.893 0.432 1.00 95.06 98 ASN A C 1
ATOM 726 O O . ASN A 1 98 ? 2.625 -3.500 0.594 1.00 95.06 98 ASN A O 1
ATOM 730 N N . LEU A 1 99 ? 3.765 -1.779 -0.300 1.00 96.06 99 LEU A N 1
ATOM 731 C CA . LEU A 1 99 ? 2.615 -1.206 -0.981 1.00 96.06 99 LEU A CA 1
ATOM 732 C C . LEU A 1 99 ? 2.102 -2.131 -2.096 1.00 96.06 99 LEU A C 1
ATOM 734 O O . LEU A 1 99 ? 0.913 -2.435 -2.129 1.00 96.06 99 LEU A O 1
ATOM 738 N N . ALA A 1 100 ? 2.976 -2.642 -2.970 1.00 96.75 100 ALA A N 1
ATOM 739 C CA . ALA A 1 100 ? 2.586 -3.601 -4.009 1.00 96.75 100 ALA A CA 1
ATOM 740 C C . ALA A 1 100 ? 1.915 -4.849 -3.411 1.00 96.75 100 ALA A C 1
ATOM 742 O O . ALA A 1 100 ? 0.841 -5.260 -3.862 1.00 96.75 100 ALA A O 1
ATOM 743 N N . TRP A 1 101 ? 2.520 -5.400 -2.357 1.00 97.75 101 TRP A N 1
ATOM 744 C CA . TRP A 1 101 ? 2.029 -6.579 -1.660 1.00 97.75 101 TRP A CA 1
ATOM 745 C C . TRP A 1 101 ? 0.680 -6.335 -1.006 1.00 97.75 101 TRP A C 1
ATOM 747 O O . TRP A 1 101 ? -0.209 -7.165 -1.159 1.00 97.75 101 TRP A O 1
ATOM 757 N N . ALA A 1 102 ? 0.485 -5.199 -0.333 1.00 98.38 102 ALA A N 1
ATOM 758 C CA . ALA A 1 102 ? -0.775 -4.883 0.330 1.00 98.38 102 ALA A CA 1
ATOM 759 C C . ALA A 1 102 ? -1.952 -4.860 -0.658 1.00 98.38 102 ALA A C 1
ATOM 761 O O . ALA A 1 102 ? -2.992 -5.477 -0.421 1.00 98.38 102 ALA A O 1
ATOM 762 N N . PHE A 1 103 ? -1.765 -4.207 -1.808 1.00 98.50 103 PHE A N 1
ATOM 763 C CA . PHE A 1 103 ? -2.769 -4.162 -2.872 1.00 98.50 103 PHE A CA 1
ATOM 764 C C . PHE A 1 103 ? -3.025 -5.548 -3.476 1.00 98.50 103 PHE A C 1
ATOM 766 O O . PHE A 1 103 ? -4.180 -5.931 -3.663 1.00 98.50 103 PHE A O 1
ATOM 773 N N . ALA A 1 104 ? -1.972 -6.329 -3.731 1.00 98.19 104 ALA A N 1
ATOM 774 C CA . ALA A 1 104 ? -2.107 -7.691 -4.239 1.00 98.19 104 ALA A CA 1
ATOM 775 C C . ALA A 1 104 ? -2.813 -8.625 -3.247 1.00 98.19 104 ALA A C 1
ATOM 777 O O . ALA A 1 104 ? -3.736 -9.343 -3.625 1.00 98.19 104 ALA A O 1
ATOM 778 N N . LYS A 1 105 ? -2.435 -8.570 -1.967 1.00 98.31 105 LYS A N 1
ATOM 779 C CA . LYS A 1 105 ? -2.989 -9.381 -0.879 1.00 98.31 105 LYS A CA 1
ATOM 780 C C . LYS A 1 105 ? -4.483 -9.138 -0.678 1.00 98.31 105 LYS A C 1
ATOM 782 O O . LYS A 1 105 ? -5.215 -10.091 -0.429 1.00 98.31 105 LYS A O 1
ATOM 787 N N . LEU A 1 106 ? -4.934 -7.891 -0.817 1.00 98.12 106 LEU A N 1
ATOM 788 C CA . LEU A 1 106 ? -6.352 -7.528 -0.745 1.00 98.12 106 LEU A CA 1
ATOM 789 C C . LEU A 1 106 ? -7.111 -7.747 -2.065 1.00 98.12 106 LEU A C 1
ATOM 791 O O . LEU A 1 106 ? -8.325 -7.539 -2.109 1.0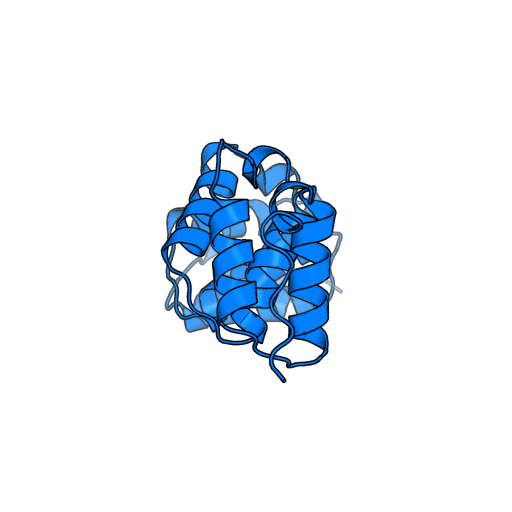0 98.12 106 LEU A O 1
ATOM 795 N N . GLY A 1 107 ? -6.428 -8.139 -3.147 1.00 97.62 107 GLY A N 1
ATOM 796 C CA . GLY A 1 107 ? -7.029 -8.276 -4.475 1.00 97.62 107 GLY A CA 1
ATOM 797 C C . GLY A 1 107 ? -7.530 -6.941 -5.036 1.00 97.62 107 GLY A C 1
ATOM 798 O O . GLY A 1 107 ? -8.580 -6.887 -5.679 1.00 97.62 107 GLY A O 1
ATOM 799 N N . ILE A 1 108 ? -6.834 -5.842 -4.736 1.00 97.62 108 ILE A N 1
ATOM 800 C CA . ILE A 1 108 ? -7.163 -4.498 -5.217 1.00 97.62 108 ILE A CA 1
ATOM 801 C C . ILE A 1 108 ? -6.205 -4.151 -6.348 1.00 97.62 108 ILE A C 1
ATOM 803 O O . ILE A 1 108 ? -5.023 -3.871 -6.145 1.00 97.62 108 ILE A O 1
ATOM 807 N N . ARG A 1 109 ? -6.732 -4.140 -7.569 1.00 95.88 109 ARG A N 1
ATOM 808 C CA . ARG A 1 109 ? -5.969 -3.753 -8.750 1.00 95.88 109 ARG A CA 1
ATOM 809 C C . ARG A 1 109 ? -6.058 -2.244 -8.967 1.00 95.88 109 ARG A C 1
ATOM 811 O O . ARG A 1 109 ? -7.124 -1.728 -9.282 1.00 95.88 109 ARG A O 1
ATOM 818 N N . HIS A 1 110 ? -4.923 -1.552 -8.855 1.00 95.75 110 HIS A N 1
ATOM 819 C CA . HIS A 1 110 ? -4.810 -0.121 -9.150 1.00 95.75 110 HIS A CA 1
ATOM 820 C C . HIS A 1 110 ? -3.694 0.147 -10.173 1.00 95.75 110 HIS A C 1
ATOM 822 O O . HIS A 1 110 ? -2.525 0.333 -9.826 1.00 95.75 1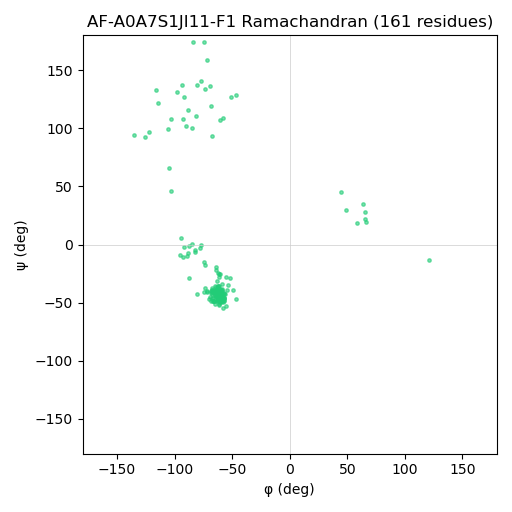10 HIS A O 1
ATOM 828 N N . ASP A 1 111 ? -4.056 0.174 -11.459 1.00 94.38 111 ASP A N 1
ATOM 829 C CA . ASP A 1 111 ? -3.103 0.162 -12.579 1.00 94.38 111 ASP A CA 1
ATOM 830 C C . ASP A 1 111 ? -2.117 1.339 -12.572 1.00 94.38 111 ASP A C 1
ATOM 832 O O . ASP A 1 111 ? -0.940 1.153 -12.876 1.00 94.38 111 ASP A O 1
ATOM 836 N N . ALA A 1 112 ? -2.562 2.549 -12.217 1.00 94.19 112 ALA A N 1
ATOM 837 C CA . ALA A 1 112 ? -1.685 3.722 -12.178 1.00 94.19 112 ALA A CA 1
ATOM 838 C C . ALA A 1 112 ? -0.620 3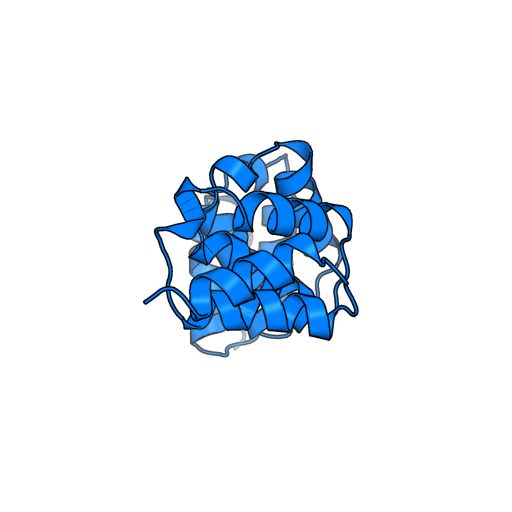.615 -11.075 1.00 94.19 112 ALA A C 1
ATOM 840 O O . ALA A 1 112 ? 0.535 3.980 -11.291 1.00 94.19 112 ALA A O 1
ATOM 841 N N . LEU A 1 113 ? -1.001 3.055 -9.922 1.00 95.50 113 LEU A N 1
ATOM 842 C CA . LEU A 1 113 ? -0.085 2.841 -8.801 1.00 95.50 113 LEU A CA 1
ATOM 843 C C . LEU A 1 113 ? 0.934 1.773 -9.168 1.00 95.50 113 LEU A C 1
ATOM 845 O O . LEU A 1 113 ? 2.130 2.002 -9.035 1.00 95.50 113 LEU A O 1
ATOM 849 N N . MET A 1 114 ? 0.461 0.644 -9.697 1.00 95.94 114 MET A N 1
ATOM 850 C CA . MET A 1 114 ? 1.331 -0.455 -10.097 1.00 95.94 114 MET A CA 1
ATOM 851 C C . MET A 1 114 ? 2.308 0.004 -11.179 1.00 95.94 114 MET A C 1
ATOM 853 O O . MET A 1 114 ? 3.510 -0.114 -10.989 1.00 95.94 114 MET A O 1
ATOM 857 N N . LYS A 1 115 ? 1.850 0.679 -12.241 1.00 93.56 115 LYS A N 1
ATOM 858 C CA . LYS A 1 115 ? 2.755 1.281 -13.242 1.00 93.56 115 LYS A CA 1
ATOM 859 C C . LYS A 1 115 ? 3.787 2.227 -12.619 1.00 93.56 115 LYS A C 1
ATOM 861 O O . LYS A 1 115 ? 4.934 2.236 -13.058 1.00 93.56 115 LYS A O 1
ATOM 866 N N . GLY A 1 116 ? 3.396 3.013 -11.617 1.00 92.94 116 GLY A N 1
ATOM 867 C CA . GLY A 1 116 ? 4.314 3.850 -10.849 1.00 92.94 116 GLY A CA 1
ATOM 868 C C . GLY A 1 116 ? 5.370 3.029 -10.104 1.00 92.94 116 GLY A C 1
ATOM 869 O O . GLY A 1 116 ? 6.556 3.314 -10.234 1.00 92.94 116 GLY A O 1
ATOM 870 N N . ILE A 1 117 ? 4.953 1.9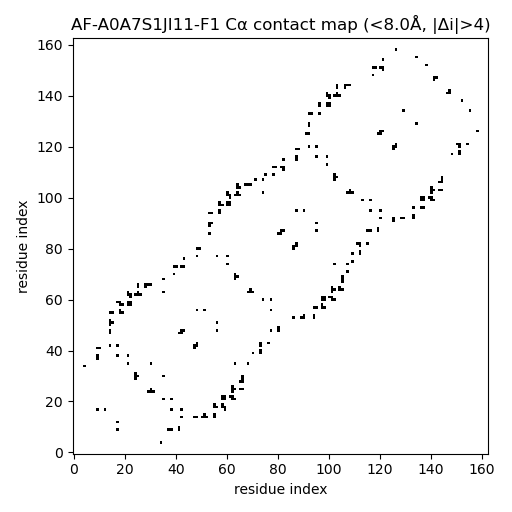80 -9.391 1.00 93.00 117 ILE A N 1
ATOM 871 C CA . ILE A 1 117 ? 5.850 1.058 -8.681 1.00 93.00 117 ILE A CA 1
ATOM 872 C C . ILE A 1 117 ? 6.823 0.386 -9.654 1.00 93.00 117 ILE A C 1
ATOM 874 O O . ILE A 1 117 ? 8.010 0.358 -9.365 1.00 93.00 117 ILE A O 1
ATOM 878 N N . ALA A 1 118 ? 6.367 -0.093 -10.821 1.00 91.69 118 ALA A N 1
ATOM 879 C CA . ALA A 1 118 ? 7.258 -0.672 -11.835 1.00 91.69 118 ALA A CA 1
ATOM 880 C C . ALA A 1 118 ? 8.341 0.318 -12.264 1.00 91.69 118 ALA A C 1
ATOM 882 O O . ALA A 1 118 ? 9.505 -0.050 -12.337 1.00 91.69 118 ALA A O 1
ATOM 883 N N . ARG A 1 119 ? 7.962 1.570 -12.543 1.00 90.19 119 ARG A N 1
ATOM 884 C CA . ARG A 1 119 ? 8.913 2.610 -12.957 1.00 90.19 119 ARG A CA 1
ATOM 885 C C . ARG A 1 119 ? 9.923 2.931 -11.865 1.00 90.19 119 ARG A C 1
ATOM 887 O O . ARG A 1 119 ? 11.084 3.134 -12.181 1.00 90.19 119 ARG A O 1
ATOM 894 N N . GLN A 1 120 ? 9.481 2.983 -10.611 1.00 88.81 120 GLN A N 1
ATOM 895 C CA . GLN A 1 120 ? 10.358 3.276 -9.484 1.00 88.81 120 GLN A CA 1
ATOM 896 C C . GLN A 1 120 ? 11.293 2.102 -9.171 1.00 88.81 120 GLN A C 1
ATOM 898 O O . GLN A 1 120 ? 12.475 2.310 -8.932 1.00 88.81 120 GLN A O 1
ATOM 903 N N . ALA A 1 121 ? 10.790 0.867 -9.228 1.00 87.31 121 ALA A N 1
ATOM 904 C CA . ALA A 1 121 ? 11.564 -0.336 -8.931 1.00 87.31 121 ALA A CA 1
ATOM 905 C C . ALA A 1 121 ? 12.721 -0.580 -9.915 1.00 87.31 121 ALA A C 1
ATOM 907 O O . ALA A 1 121 ? 13.669 -1.267 -9.557 1.00 87.31 121 ALA A O 1
ATOM 908 N N . VAL A 1 122 ? 12.655 -0.016 -11.128 1.00 87.94 122 VAL A N 1
ATOM 909 C CA . VAL A 1 122 ? 13.724 -0.126 -12.136 1.00 87.94 122 VAL A CA 1
ATOM 910 C C . VAL A 1 122 ? 14.716 1.043 -12.128 1.00 87.94 122 VAL A C 1
ATOM 912 O O . VAL A 1 122 ? 15.567 1.119 -13.010 1.00 87.94 122 VAL A O 1
ATOM 915 N N . GLN A 1 123 ? 14.609 1.972 -11.172 1.00 85.62 123 GLN A N 1
ATOM 916 C CA . GLN A 1 123 ? 15.551 3.087 -11.062 1.00 85.62 123 GLN A CA 1
ATOM 917 C C . GLN A 1 123 ? 16.910 2.611 -10.525 1.00 85.62 123 GLN A C 1
ATOM 919 O O . GLN A 1 123 ? 16.923 1.900 -9.516 1.00 85.62 123 GLN A O 1
ATOM 924 N N . PRO A 1 124 ? 18.047 3.016 -11.127 1.00 77.19 124 PRO A N 1
ATOM 925 C CA . PRO A 1 124 ? 19.388 2.5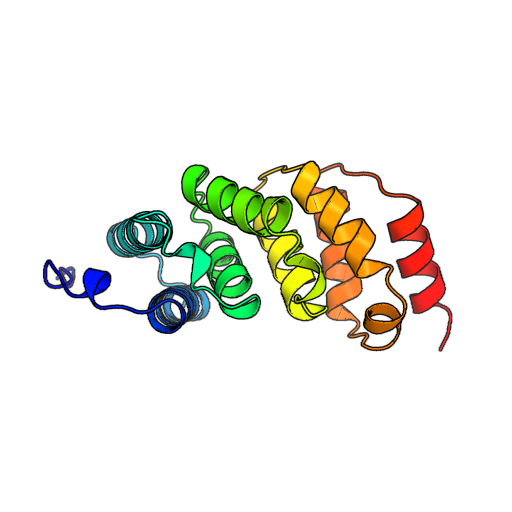81 -10.723 1.00 77.19 124 PRO A CA 1
ATOM 926 C C . PRO A 1 124 ? 19.669 2.707 -9.224 1.00 77.19 124 PRO A C 1
ATOM 928 O O . PRO A 1 124 ? 20.252 1.807 -8.624 1.00 77.19 124 PRO A O 1
ATOM 931 N N . GLU A 1 125 ? 19.201 3.783 -8.593 1.00 75.81 125 GLU A N 1
ATOM 932 C CA . GLU A 1 125 ? 19.422 4.055 -7.170 1.00 75.81 125 GLU A CA 1
ATOM 933 C C . GLU A 1 125 ? 18.808 2.968 -6.274 1.00 75.81 125 GLU A C 1
ATOM 935 O O . GLU A 1 125 ? 19.382 2.593 -5.251 1.00 75.81 125 GLU A O 1
ATOM 940 N N . LEU A 1 126 ? 17.659 2.430 -6.689 1.00 71.69 126 LEU A N 1
ATOM 941 C CA . LEU A 1 126 ? 16.955 1.344 -6.008 1.00 71.69 126 LEU A CA 1
ATOM 942 C C . LEU A 1 126 ? 17.441 -0.032 -6.460 1.00 71.69 126 LEU A C 1
ATOM 944 O O . LEU A 1 126 ? 17.436 -0.970 -5.665 1.00 71.69 126 LEU A O 1
ATOM 948 N N . LEU A 1 127 ? 17.914 -0.151 -7.703 1.00 67.25 127 LEU A N 1
ATOM 949 C CA . LEU A 1 127 ? 18.468 -1.393 -8.238 1.00 67.25 127 LEU A CA 1
ATOM 950 C C . LEU A 1 127 ? 19.708 -1.872 -7.449 1.00 67.25 127 LEU A C 1
ATOM 952 O O . LEU A 1 127 ? 19.980 -3.069 -7.397 1.00 67.25 127 LEU A O 1
ATOM 956 N N . HIS A 1 128 ? 20.444 -0.974 -6.789 1.00 66.56 128 HIS A N 1
ATOM 957 C CA . HIS A 1 128 ? 21.622 -1.339 -5.988 1.00 66.56 128 HIS A CA 1
ATOM 958 C C . HIS A 1 128 ? 21.332 -1.589 -4.496 1.00 66.56 128 HIS A C 1
ATOM 960 O O . HIS A 1 128 ? 22.187 -2.118 -3.789 1.00 66.56 128 HIS A O 1
ATOM 966 N N . THR A 1 129 ? 20.138 -1.250 -3.998 1.00 64.69 129 THR A N 1
ATOM 967 C CA . THR A 1 129 ? 19.718 -1.466 -2.598 1.00 64.69 129 THR A CA 1
ATOM 968 C C . THR A 1 129 ? 18.747 -2.647 -2.506 1.00 64.69 129 THR A C 1
ATOM 970 O O . THR A 1 129 ? 17.560 -2.507 -2.214 1.00 64.69 129 THR A O 1
ATOM 973 N N . PHE A 1 130 ? 19.254 -3.845 -2.808 1.00 64.06 130 PHE A N 1
ATOM 974 C CA . PHE A 1 130 ? 18.442 -5.053 -2.964 1.00 64.06 130 PHE A CA 1
ATOM 975 C C . PHE A 1 130 ? 18.415 -5.949 -1.722 1.00 64.06 130 PHE A C 1
ATOM 977 O O . PHE A 1 130 ? 19.450 -6.336 -1.188 1.00 64.06 130 PHE A O 1
ATOM 984 N N . TYR A 1 131 ? 17.204 -6.355 -1.328 1.00 70.31 131 TYR A N 1
ATOM 985 C CA . TYR A 1 131 ? 16.963 -7.474 -0.415 1.00 70.31 131 TYR A CA 1
ATOM 986 C C . TYR A 1 131 ? 16.195 -8.576 -1.171 1.00 70.31 131 TYR A C 1
ATOM 988 O O . TYR A 1 131 ? 15.184 -8.260 -1.810 1.00 70.31 131 TYR A O 1
ATOM 996 N N . PRO A 1 132 ? 16.596 -9.864 -1.091 1.00 75.88 132 PRO A N 1
ATOM 997 C CA . PRO A 1 132 ? 15.981 -10.957 -1.862 1.00 75.88 132 PRO A CA 1
ATOM 998 C C . PRO A 1 132 ? 14.457 -11.079 -1.705 1.00 75.88 132 PRO A C 1
ATOM 1000 O O . PRO A 1 132 ? 13.727 -11.393 -2.651 1.00 75.88 132 PRO A O 1
ATOM 1003 N N . GLN A 1 133 ? 13.956 -10.788 -0.503 1.00 77.81 133 GLN A N 1
ATOM 1004 C CA . GLN A 1 133 ? 12.529 -10.846 -0.190 1.00 77.81 133 GLN A CA 1
ATOM 1005 C C . GLN A 1 133 ? 11.720 -9.846 -1.027 1.00 77.81 133 GLN A C 1
ATOM 1007 O O . GLN A 1 133 ? 10.605 -10.139 -1.457 1.00 77.81 133 GLN A O 1
ATOM 1012 N N . THR A 1 134 ? 12.299 -8.682 -1.305 1.00 79.06 134 THR A N 1
ATOM 1013 C CA . THR A 1 134 ? 11.617 -7.566 -1.949 1.00 79.06 134 THR A CA 1
ATOM 1014 C C . THR A 1 134 ? 11.336 -7.825 -3.429 1.00 79.06 134 THR A C 1
ATOM 1016 O O . THR A 1 134 ? 10.236 -7.554 -3.908 1.00 79.06 134 THR A O 1
ATOM 1019 N N . VAL A 1 135 ? 12.295 -8.433 -4.133 1.00 81.44 135 VAL A N 1
ATOM 1020 C CA . VAL A 1 135 ? 12.167 -8.866 -5.539 1.00 81.44 135 VAL A CA 1
ATOM 1021 C C . VAL A 1 135 ? 11.009 -9.827 -5.706 1.00 81.44 135 VAL A C 1
ATOM 1023 O O . VAL A 1 135 ? 10.091 -9.601 -6.498 1.00 81.44 135 VAL A O 1
ATOM 1026 N N . SER A 1 136 ? 11.045 -10.883 -4.898 1.00 86.69 136 SER A N 1
ATOM 1027 C CA . SER A 1 136 ? 10.044 -11.939 -4.913 1.00 86.69 136 SER A CA 1
ATOM 1028 C C . SER A 1 136 ? 8.662 -11.368 -4.606 1.00 86.69 136 SER A C 1
ATOM 1030 O O . SER A 1 136 ? 7.681 -11.728 -5.253 1.00 86.69 136 SER A O 1
ATOM 1032 N N . MET A 1 137 ? 8.584 -10.421 -3.667 1.00 91.12 137 MET A N 1
ATOM 1033 C CA . MET A 1 137 ? 7.333 -9.799 -3.255 1.00 91.12 137 MET A CA 1
ATOM 1034 C C . MET A 1 137 ? 6.722 -8.906 -4.342 1.00 91.12 137 MET A C 1
ATOM 1036 O O . MET A 1 137 ? 5.514 -8.984 -4.581 1.00 91.12 137 MET A O 1
ATOM 1040 N N . ILE A 1 138 ? 7.525 -8.104 -5.047 1.00 91.31 138 ILE A N 1
ATOM 1041 C CA . ILE A 1 138 ? 7.035 -7.294 -6.171 1.00 91.31 138 ILE A CA 1
ATOM 1042 C C . ILE A 1 138 ? 6.586 -8.202 -7.324 1.00 91.31 138 ILE A C 1
ATOM 1044 O O . ILE A 1 138 ? 5.465 -8.048 -7.812 1.00 91.31 138 ILE A O 1
ATOM 1048 N N . ALA A 1 139 ? 7.400 -9.186 -7.721 1.00 92.94 139 ALA A N 1
ATOM 1049 C CA . ALA A 1 139 ? 7.045 -10.124 -8.788 1.00 92.94 139 ALA A CA 1
ATOM 1050 C C . ALA A 1 139 ? 5.749 -10.891 -8.469 1.00 92.94 139 ALA A C 1
ATOM 1052 O O . ALA A 1 139 ? 4.835 -10.952 -9.298 1.00 92.94 139 ALA A O 1
ATOM 1053 N N . TRP A 1 140 ? 5.624 -11.399 -7.237 1.00 95.50 140 TRP A N 1
ATOM 1054 C CA . TRP A 1 140 ? 4.418 -12.072 -6.755 1.00 95.50 140 TRP A CA 1
ATOM 1055 C C . TRP A 1 140 ? 3.193 -11.156 -6.783 1.00 95.50 140 TRP A C 1
ATOM 1057 O O . TRP A 1 140 ? 2.115 -11.583 -7.200 1.00 95.50 140 TRP A O 1
ATOM 1067 N N . SER A 1 141 ? 3.348 -9.887 -6.398 1.00 97.38 141 SER A N 1
ATOM 1068 C CA . SER A 1 141 ? 2.248 -8.915 -6.397 1.00 97.38 141 SER A CA 1
ATOM 1069 C C . SER A 1 141 ? 1.694 -8.686 -7.805 1.00 97.38 141 SER A C 1
ATOM 1071 O O . SER A 1 141 ? 0.480 -8.661 -8.007 1.00 97.38 141 SER A O 1
ATOM 1073 N N . TYR A 1 142 ? 2.578 -8.587 -8.801 1.00 96.56 142 TYR A N 1
ATOM 1074 C CA . TYR A 1 142 ? 2.191 -8.433 -10.205 1.00 96.56 142 TYR A CA 1
ATOM 1075 C C . TYR A 1 142 ? 1.502 -9.680 -10.747 1.00 96.56 142 TYR A C 1
ATOM 1077 O O . TYR A 1 142 ? 0.447 -9.567 -11.372 1.00 96.56 142 TYR A O 1
ATOM 1085 N N . ALA A 1 143 ? 2.059 -10.860 -10.469 1.00 96.50 143 ALA A N 1
ATOM 1086 C CA . ALA A 1 143 ? 1.458 -12.127 -10.869 1.00 96.50 143 ALA A CA 1
ATOM 1087 C C . ALA A 1 143 ? 0.052 -12.297 -10.266 1.00 96.50 143 ALA A C 1
ATOM 1089 O O . ALA A 1 143 ? -0.894 -12.607 -10.988 1.00 96.50 143 ALA A O 1
ATOM 1090 N N . THR A 1 144 ? -0.099 -12.007 -8.970 1.00 97.69 144 THR A N 1
ATOM 1091 C CA . THR A 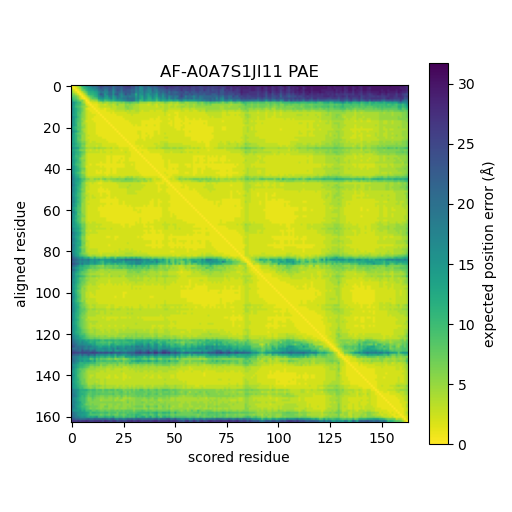1 144 ? -1.368 -12.115 -8.229 1.00 97.69 144 THR A CA 1
ATOM 1092 C C . THR A 1 144 ? -2.443 -11.180 -8.779 1.00 97.69 144 THR A C 1
ATOM 1094 O O . THR A 1 144 ? -3.608 -11.557 -8.869 1.00 97.69 144 THR A O 1
ATOM 1097 N N . LEU A 1 145 ? -2.066 -9.972 -9.203 1.00 96.69 145 LEU A N 1
ATOM 1098 C CA . LEU A 1 145 ? -2.991 -9.006 -9.804 1.00 96.69 145 LEU A CA 1
ATOM 1099 C 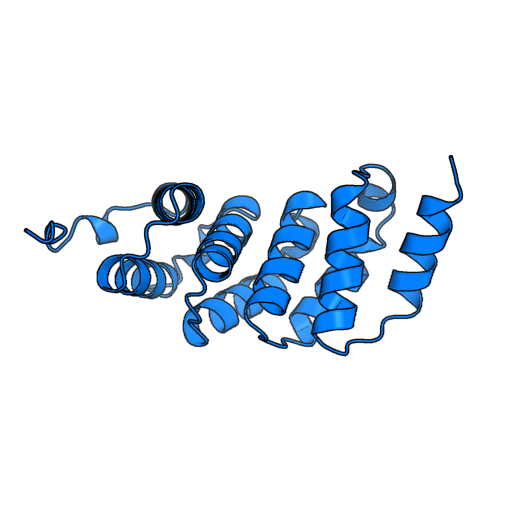C . LEU A 1 145 ? -3.210 -9.214 -11.314 1.00 96.69 145 LEU A C 1
ATOM 1101 O O . LEU A 1 145 ? -3.949 -8.447 -11.939 1.00 96.69 145 LEU A O 1
ATOM 1105 N N . GLY A 1 146 ? -2.566 -10.218 -11.921 1.00 95.88 146 GLY A N 1
ATOM 1106 C CA . GLY A 1 146 ? -2.626 -10.467 -13.363 1.00 95.88 146 GLY A CA 1
ATOM 1107 C C . GLY A 1 146 ? -1.996 -9.345 -14.199 1.00 95.88 146 GLY A C 1
ATOM 1108 O O . GLY A 1 146 ? -2.416 -9.103 -15.333 1.00 95.88 146 GLY A O 1
ATOM 1109 N N . LEU A 1 147 ? -1.020 -8.627 -13.640 1.00 95.19 147 LEU A N 1
ATOM 1110 C CA . LEU A 1 147 ? -0.332 -7.511 -14.281 1.00 95.19 147 LEU A CA 1
ATOM 1111 C C . LEU A 1 147 ? 0.944 -7.982 -14.974 1.00 95.19 147 LEU A C 1
ATOM 1113 O O . LEU A 1 147 ? 1.736 -8.741 -14.423 1.00 95.19 147 LEU A O 1
ATOM 1117 N N . ARG A 1 148 ? 1.169 -7.475 -16.188 1.00 91.56 148 ARG A N 1
ATOM 1118 C CA . ARG A 1 148 ? 2.366 -7.766 -16.984 1.00 91.56 148 ARG A CA 1
ATOM 1119 C C . ARG A 1 148 ? 3.189 -6.497 -17.158 1.00 91.56 148 ARG A C 1
ATOM 1121 O O . ARG A 1 148 ? 2.695 -5.511 -17.697 1.00 91.56 148 ARG A O 1
ATOM 1128 N N . SER A 1 149 ? 4.443 -6.541 -16.720 1.00 91.94 149 SER A N 1
ATOM 1129 C CA . SER A 1 149 ? 5.441 -5.499 -16.961 1.00 91.94 149 SER A CA 1
ATOM 1130 C C . SER A 1 149 ? 6.746 -6.172 -17.364 1.00 91.94 149 SER A C 1
ATOM 1132 O O . SER A 1 149 ? 7.508 -6.593 -16.501 1.00 91.94 149 SER A O 1
ATOM 1134 N N . PHE A 1 150 ? 6.977 -6.314 -18.671 1.00 89.56 150 PHE A N 1
ATOM 1135 C CA . PHE A 1 150 ? 8.178 -6.979 -19.191 1.00 89.56 150 PHE A CA 1
ATOM 1136 C C . PHE A 1 150 ? 9.450 -6.291 -18.700 1.00 89.56 150 PHE A C 1
ATOM 1138 O O . PHE A 1 150 ? 10.299 -6.950 -18.129 1.00 89.56 150 PHE A O 1
ATOM 1145 N N . VAL A 1 151 ? 9.498 -4.957 -18.766 1.00 89.88 151 VAL A N 1
ATOM 1146 C CA . VAL A 1 151 ? 10.635 -4.163 -18.273 1.00 89.88 151 VAL A CA 1
ATOM 1147 C C . VAL A 1 151 ? 10.941 -4.439 -16.799 1.00 89.88 151 VAL A C 1
ATOM 1149 O O . VAL A 1 151 ? 12.101 -4.578 -16.433 1.00 89.88 151 VAL A O 1
ATOM 1152 N N . LEU A 1 152 ? 9.911 -4.540 -15.951 1.00 90.12 152 LEU A N 1
ATOM 1153 C CA . LEU A 1 152 ? 10.111 -4.869 -14.539 1.00 90.12 152 LEU A CA 1
ATOM 1154 C C . LEU A 1 152 ? 10.633 -6.298 -14.383 1.00 90.12 152 LEU A C 1
ATOM 1156 O O . LEU A 1 152 ? 11.596 -6.510 -13.663 1.00 90.12 152 LEU A O 1
ATOM 1160 N N . MET A 1 153 ? 10.009 -7.272 -15.050 1.00 91.69 153 MET A N 1
ATOM 1161 C CA . MET A 1 153 ? 10.411 -8.675 -14.927 1.00 91.69 153 MET A CA 1
ATOM 1162 C C . MET A 1 153 ? 11.831 -8.910 -15.456 1.00 91.69 153 MET A C 1
ATOM 1164 O O . MET A 1 153 ? 12.593 -9.627 -14.815 1.00 91.69 153 MET A O 1
ATOM 1168 N N . ASP A 1 154 ? 12.206 -8.259 -16.558 1.00 90.06 154 ASP A N 1
ATOM 1169 C CA . ASP A 1 154 ? 13.554 -8.308 -17.124 1.00 90.06 154 ASP A CA 1
ATOM 1170 C C . ASP A 1 154 ? 14.575 -7.678 -16.170 1.00 90.06 154 ASP A C 1
ATOM 1172 O O . ASP A 1 154 ? 15.633 -8.259 -15.946 1.00 90.06 154 ASP A O 1
ATOM 1176 N N . ALA A 1 155 ? 14.252 -6.533 -15.555 1.00 87.12 155 ALA A N 1
ATOM 1177 C CA . ALA A 1 155 ? 15.119 -5.900 -14.561 1.00 87.12 155 ALA A CA 1
ATOM 1178 C C . ALA A 1 155 ? 15.328 -6.801 -13.333 1.00 87.12 155 ALA A C 1
ATOM 1180 O O . ALA A 1 155 ? 16.467 -7.043 -12.937 1.00 87.12 155 ALA A O 1
ATOM 1181 N N . LEU A 1 156 ? 14.246 -7.365 -12.780 1.00 85.94 156 LEU A N 1
ATOM 1182 C CA . LEU A 1 156 ? 14.323 -8.285 -11.642 1.00 85.94 156 LEU A CA 1
ATOM 1183 C C . LEU A 1 156 ? 15.132 -9.547 -11.988 1.00 85.94 156 LEU A C 1
ATOM 1185 O O . LEU A 1 156 ? 15.933 -10.005 -11.172 1.00 85.94 156 LEU A O 1
ATOM 1189 N N . ALA A 1 157 ? 14.950 -10.099 -13.193 1.00 87.50 157 ALA A N 1
ATOM 1190 C CA . ALA A 1 157 ? 15.701 -11.258 -13.666 1.00 87.50 157 ALA A CA 1
ATOM 1191 C C . ALA A 1 157 ? 17.189 -10.937 -13.841 1.00 87.50 157 ALA A C 1
ATOM 1193 O O . ALA A 1 157 ? 18.032 -11.669 -13.327 1.00 87.50 157 ALA A O 1
ATOM 1194 N N . TRP A 1 158 ? 17.512 -9.832 -14.518 1.00 83.44 158 TRP A N 1
ATOM 1195 C CA . TRP A 1 158 ? 18.889 -9.393 -14.737 1.00 83.44 158 TRP A CA 1
ATOM 1196 C C . TRP A 1 158 ? 19.633 -9.216 -13.413 1.00 83.44 158 TRP A C 1
ATOM 1198 O O . TRP A 1 158 ? 20.729 -9.741 -13.260 1.00 83.44 158 TRP A O 1
ATOM 1208 N N . GLN A 1 159 ? 19.017 -8.562 -12.428 1.00 76.00 159 GLN A N 1
ATOM 1209 C CA . GLN A 1 159 ? 19.650 -8.355 -11.124 1.00 76.00 159 GLN A CA 1
ATOM 1210 C C . GLN A 1 159 ? 19.842 -9.637 -10.327 1.00 76.00 159 GLN A C 1
ATOM 1212 O O . GLN A 1 159 ? 20.868 -9.794 -9.680 1.00 76.00 159 GLN A O 1
ATOM 1217 N N . THR A 1 160 ? 18.873 -10.555 -10.371 1.00 81.06 160 THR A N 1
ATOM 1218 C CA . THR A 1 160 ? 18.980 -11.844 -9.665 1.00 81.06 160 THR A CA 1
ATOM 1219 C C . THR A 1 160 ? 20.160 -12.675 -10.185 1.00 81.06 160 THR A C 1
ATOM 1221 O O . THR A 1 160 ? 20.674 -13.526 -9.471 1.00 81.06 160 THR A O 1
ATOM 1224 N N . LEU A 1 161 ? 20.589 -12.437 -11.428 1.00 83.44 161 LEU A N 1
ATOM 1225 C CA . LEU A 1 161 ? 21.671 -13.169 -12.087 1.00 83.44 161 LEU A CA 1
ATOM 1226 C C . LEU A 1 161 ? 23.052 -12.496 -11.979 1.00 83.44 161 LEU A C 1
ATOM 1228 O O . LEU A 1 161 ? 24.031 -13.110 -12.393 1.00 83.44 161 LEU A O 1
ATOM 1232 N N . GLN A 1 162 ? 23.145 -11.257 -11.487 1.00 69.00 162 GLN A N 1
ATOM 1233 C CA . GLN A 1 162 ? 24.372 -10.440 -11.488 1.00 69.00 162 GLN A CA 1
ATOM 1234 C C . GLN A 1 162 ? 25.053 -10.378 -10.106 1.00 69.00 162 GLN A C 1
ATOM 1236 O O . GLN A 1 162 ? 25.424 -9.294 -9.661 1.00 69.00 162 GLN A O 1
ATOM 1241 N N . GLU A 1 163 ? 25.208 -11.517 -9.420 1.00 53.69 163 GLU A N 1
ATOM 1242 C CA . GLU A 1 163 ? 26.100 -11.597 -8.242 1.00 53.69 163 GLU A CA 1
ATOM 1243 C C . GLU A 1 163 ? 27.575 -11.368 -8.611 1.00 53.69 163 GLU A C 1
ATOM 1245 O O . GLU A 1 163 ? 28.066 -12.026 -9.560 1.00 53.69 163 GLU A O 1
#

Organism: NCBI:txid73025

Radius of gyration: 16.26 Å; Cα contacts (8 Å, |Δi|>4): 178; chains: 1; bounding box: 42×30×47 Å

Mean predicted aligned error: 5.19 Å

InterPro domains:
  IPR050870 FAST kinase domain-containing [PTHR21228] (12-157)
  IPR058917 RNA-editing substrate-binding complex 6 protein domain [PF26188] (11-160)

pLDDT: mean 89.12, std 12.79, range [35.41, 98.62]

Foldseek 3Di:
DPPDDPVCPLVPDALVRLLVVLLVCLVVLNDDPVSLVSSLVSCPPPCSVVRHQLQSLLSNLLSCLSNLNDDPSSLVVSLCSCQVVVCLLRHALVSLLSNLLSCLSNLHDDPSSLVSSLVSCLDPVRLVVDDPVSLVSNVVSCVSNVHDDPSSVVSSVVSVPPD

Solvent-accessible surface area (backbone atoms only — not comparable to full-atom values): 9067 Å² total; per-residue (Å²): 131,83,81,74,72,62,93,61,59,72,77,72,51,52,44,63,54,49,16,51,51,40,33,51,32,29,75,69,67,52,79,51,65,72,58,51,52,50,50,42,52,52,43,72,39,92,65,42,55,75,67,40,50,56,59,33,50,19,37,36,45,30,18,32,30,69,55,67,54,80,52,71,68,49,52,49,50,52,41,47,53,44,54,73,66,62,43,57,83,73,40,52,59,68,35,48,24,37,39,41,33,18,32,30,69,59,70,50,82,52,69,70,42,51,55,48,47,45,60,50,62,66,33,70,81,46,62,74,62,76,51,78,68,44,57,56,38,38,55,47,19,32,57,71,60,73,51,86,54,67,72,43,53,51,48,54,51,53,58,74,70,65,123